Protein AF-A0A2K3K9X3-F1 (afdb_monomer_lite)

Foldseek 3Di:
DQVVVCVVVVHDEQACGYEDEPVDGSHDPRHPHYHYDLVVVVVVCVVVVLPVVDPDDDDPPVVVVDPSSVVVVVSVVVSVVVPD

Organism: Trifolium pratense (NCBI:txid57577)

Sequence (84 aa):
VSRRVAEEMDVTIGEEVGYSTRFEDCCSAKTVLKYLTADMLLREAM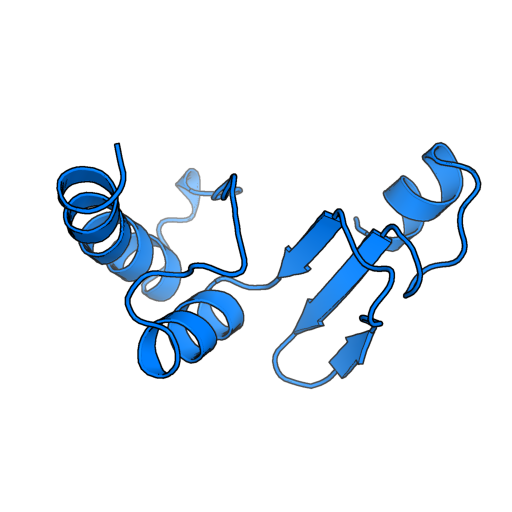TDPRLERYNVIILDDAHERTLATDVLFGFLKGVLENRP

Radius of gyration: 13.34 Å; chains: 1; bounding box: 27×27×34 Å

Structure (mmCIF, N/CA/C/O backbone):
data_AF-A0A2K3K9X3-F1
#
_entry.id   AF-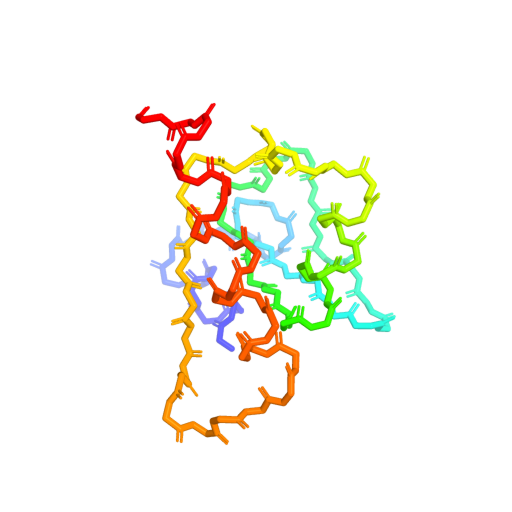A0A2K3K9X3-F1
#
loop_
_atom_site.group_PDB
_atom_site.id
_atom_site.type_symbol
_atom_site.label_atom_id
_atom_site.label_alt_id
_atom_site.label_comp_id
_atom_site.label_asym_id
_atom_site.label_entity_id
_atom_site.label_seq_id
_atom_site.pdbx_PDB_ins_code
_atom_site.Cartn_x
_atom_site.Cartn_y
_atom_site.Cartn_z
_atom_site.occupancy
_atom_site.B_iso_or_equiv
_atom_site.auth_seq_id
_atom_site.auth_comp_id
_atom_site.auth_asym_id
_atom_site.auth_atom_id
_atom_site.pdbx_PDB_model_num
ATOM 1 N N . VAL A 1 1 ? 7.148 -9.530 -7.052 1.00 92.44 1 VAL A N 1
ATOM 2 C CA . VAL A 1 1 ? 5.827 -10.128 -6.741 1.00 92.44 1 VAL A CA 1
ATOM 3 C C . VAL A 1 1 ? 4.741 -9.549 -7.638 1.00 92.44 1 VAL A C 1
ATOM 5 O O . VAL A 1 1 ? 4.206 -10.302 -8.434 1.00 92.44 1 VAL A O 1
ATOM 8 N N . SER A 1 2 ? 4.504 -8.232 -7.611 1.00 96.06 2 SER A N 1
ATOM 9 C CA . SER A 1 2 ? 3.486 -7.542 -8.433 1.00 96.06 2 SER A CA 1
ATOM 10 C C . SER A 1 2 ? 3.442 -7.951 -9.912 1.00 96.06 2 SER A C 1
ATOM 12 O O . SER A 1 2 ? 2.374 -8.273 -10.411 1.00 96.06 2 SER A O 1
ATOM 14 N N . ARG A 1 3 ? 4.591 -8.011 -10.603 1.00 97.06 3 ARG A N 1
ATOM 15 C CA . ARG A 1 3 ? 4.660 -8.442 -12.015 1.00 97.06 3 ARG A CA 1
ATOM 16 C C . ARG A 1 3 ? 4.097 -9.846 -12.244 1.00 97.06 3 ARG A C 1
ATOM 18 O O . ARG A 1 3 ? 3.303 -10.033 -13.149 1.00 97.06 3 ARG A O 1
ATOM 25 N N . ARG A 1 4 ? 4.473 -10.803 -11.394 1.00 98.25 4 ARG A N 1
ATOM 26 C CA . ARG A 1 4 ? 3.977 -12.181 -11.481 1.00 98.25 4 ARG A CA 1
ATOM 27 C C . ARG A 1 4 ? 2.466 -12.241 -11.244 1.00 98.25 4 ARG A C 1
ATOM 29 O O . ARG A 1 4 ? 1.780 -12.990 -11.915 1.00 98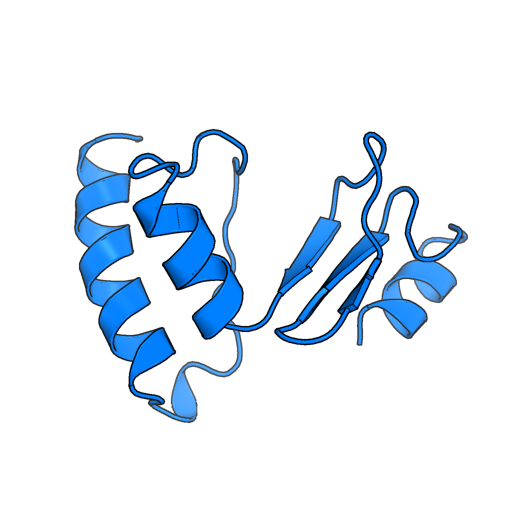.25 4 ARG A O 1
ATOM 36 N N . VAL A 1 5 ? 1.951 -11.442 -10.312 1.00 97.81 5 VAL A N 1
ATOM 37 C CA . VAL A 1 5 ? 0.507 -11.384 -10.030 1.00 97.81 5 VAL A CA 1
ATOM 38 C C . VAL A 1 5 ? -0.252 -10.756 -11.199 1.00 97.81 5 VAL A C 1
ATOM 40 O O . VAL A 1 5 ? -1.321 -11.235 -11.548 1.00 97.81 5 VAL A O 1
ATOM 43 N N . ALA A 1 6 ? 0.314 -9.732 -11.843 1.00 98.19 6 ALA A N 1
ATOM 44 C CA . ALA A 1 6 ? -0.249 -9.168 -13.068 1.00 98.19 6 ALA A CA 1
ATOM 45 C C . ALA A 1 6 ? -0.316 -10.218 -14.194 1.00 98.19 6 ALA A C 1
ATOM 47 O O . ALA A 1 6 ? -1.354 -10.362 -14.829 1.00 98.19 6 ALA A O 1
ATOM 48 N N . GLU A 1 7 ? 0.755 -11.001 -14.376 1.00 98.06 7 GLU A N 1
ATOM 49 C CA . GLU A 1 7 ? 0.797 -12.123 -15.325 1.00 98.06 7 GLU A CA 1
ATOM 50 C C . GLU A 1 7 ? -0.243 -13.208 -14.988 1.00 98.06 7 GLU A C 1
ATOM 52 O O . GLU A 1 7 ? -0.955 -13.659 -15.874 1.00 98.06 7 GLU A O 1
ATOM 57 N N . GLU A 1 8 ? -0.381 -13.599 -13.716 1.00 98.25 8 GLU A N 1
ATOM 58 C CA . GLU A 1 8 ? -1.372 -14.595 -13.265 1.00 98.25 8 GLU A CA 1
ATOM 59 C C . GLU A 1 8 ? -2.827 -14.107 -13.398 1.00 98.25 8 GLU A C 1
ATOM 61 O O . GLU A 1 8 ? -3.747 -14.923 -13.437 1.00 98.25 8 GLU A O 1
ATOM 66 N N . MET A 1 9 ? -3.039 -12.791 -13.462 1.00 97.31 9 MET A N 1
ATOM 67 C CA . MET A 1 9 ? -4.345 -12.158 -13.659 1.00 97.31 9 MET A CA 1
ATOM 68 C C . MET A 1 9 ? -4.611 -11.756 -15.119 1.00 97.31 9 MET A C 1
ATOM 70 O O . MET A 1 9 ? -5.652 -11.157 -15.382 1.00 97.31 9 MET A O 1
ATOM 74 N N . ASP A 1 10 ? -3.697 -12.059 -16.049 1.00 97.75 10 ASP A N 1
ATOM 75 C CA . ASP A 1 10 ? -3.767 -11.655 -17.461 1.00 97.75 10 ASP A CA 1
ATOM 76 C C . ASP A 1 10 ? -3.943 -10.132 -17.664 1.00 97.75 10 ASP A C 1
ATOM 78 O O . ASP A 1 10 ? -4.641 -9.680 -18.576 1.00 97.75 10 ASP A O 1
ATOM 82 N N . VAL A 1 11 ? -3.299 -9.316 -16.820 1.00 97.75 11 VAL A N 1
ATOM 83 C CA . VAL A 1 11 ? -3.344 -7.843 -16.891 1.00 97.75 11 VAL A CA 1
ATOM 84 C C . VAL A 1 11 ? -1.964 -7.226 -17.090 1.00 97.75 11 VAL A C 1
ATOM 86 O O . VAL A 1 11 ? -0.930 -7.786 -16.720 1.00 97.75 11 VAL A O 1
ATOM 89 N N . THR A 1 12 ? -1.935 -6.015 -17.643 1.00 97.44 12 THR A N 1
ATOM 90 C CA . THR A 1 12 ? -0.696 -5.244 -17.769 1.00 97.44 12 THR A CA 1
ATOM 91 C C . THR A 1 12 ? -0.274 -4.696 -16.405 1.00 97.44 12 THR A C 1
ATOM 93 O O . THR A 1 12 ? -1.062 -4.056 -15.707 1.00 97.44 12 THR A O 1
ATOM 96 N N . ILE A 1 13 ? 0.996 -4.874 -16.027 1.00 97.69 13 ILE A N 1
ATOM 97 C CA . ILE A 1 13 ? 1.545 -4.221 -14.830 1.00 97.69 13 ILE A CA 1
ATOM 98 C C . ILE A 1 13 ? 1.391 -2.694 -14.936 1.00 97.69 13 ILE A C 1
ATOM 100 O O . ILE A 1 13 ? 1.723 -2.090 -15.955 1.00 97.69 13 ILE A O 1
ATOM 104 N N . GLY A 1 14 ? 0.873 -2.076 -13.878 1.00 96.88 14 GLY A N 1
ATOM 105 C CA . GLY A 1 14 ? 0.527 -0.657 -13.827 1.00 96.88 14 GLY A CA 1
ATOM 106 C C . GLY A 1 14 ? -0.930 -0.345 -14.182 1.00 96.88 14 GLY A C 1
ATOM 107 O O . GLY A 1 14 ? -1.382 0.766 -13.901 1.00 96.88 14 GLY A O 1
ATOM 108 N N . GLU A 1 15 ? -1.689 -1.296 -14.736 1.00 97.25 15 GLU A N 1
ATOM 109 C CA . GLU A 1 15 ? -3.146 -1.187 -14.876 1.00 97.25 15 GLU A CA 1
ATOM 110 C C . GLU A 1 15 ? -3.827 -1.686 -13.598 1.00 97.25 15 GLU A C 1
ATOM 112 O O . GLU A 1 15 ? -3.710 -1.006 -12.584 1.00 97.25 15 GLU A O 1
ATOM 117 N N . GLU A 1 16 ? -4.502 -2.835 -13.596 1.00 98.12 16 GLU A N 1
ATOM 118 C CA . GLU A 1 16 ? -5.250 -3.366 -12.447 1.00 98.12 16 GLU A CA 1
ATOM 119 C C . GLU A 1 16 ? -4.334 -3.774 -11.282 1.00 98.12 16 GLU A C 1
ATOM 121 O O . GLU A 1 16 ? -4.681 -3.568 -10.114 1.00 98.12 16 GLU A O 1
ATOM 126 N N . VAL A 1 17 ? -3.145 -4.299 -11.592 1.00 98.50 17 VAL A N 1
ATOM 127 C CA . VAL A 1 17 ? -2.098 -4.629 -10.616 1.00 98.50 17 VAL A CA 1
ATOM 128 C C . VAL A 1 17 ? -0.957 -3.636 -10.772 1.00 98.50 17 VAL A C 1
ATOM 130 O O . VAL A 1 17 ? -0.384 -3.514 -11.850 1.00 98.50 17 VAL A O 1
ATOM 133 N N . GLY A 1 18 ? -0.594 -2.948 -9.695 1.00 98.19 18 GLY A N 1
ATOM 134 C CA . GLY A 1 18 ? 0.458 -1.935 -9.690 1.00 98.19 18 GLY A CA 1
ATOM 135 C C . GLY A 1 18 ? 1.392 -2.071 -8.497 1.00 98.19 18 GLY A C 1
ATOM 136 O O . GLY A 1 18 ? 1.180 -2.890 -7.595 1.00 98.19 18 GLY A O 1
ATOM 137 N N . TYR A 1 19 ? 2.449 -1.265 -8.482 1.00 97.88 19 TYR A N 1
ATOM 138 C CA . TYR A 1 19 ? 3.323 -1.175 -7.320 1.00 97.88 19 TYR A CA 1
ATOM 139 C C . TYR A 1 19 ? 3.881 0.222 -7.085 1.00 97.88 19 TYR A C 1
ATOM 141 O O . TYR A 1 19 ? 4.018 1.012 -8.012 1.00 97.88 19 TYR A O 1
ATOM 149 N N . SER A 1 20 ? 4.251 0.503 -5.838 1.00 97.31 20 SER A N 1
ATOM 150 C CA . SER A 1 20 ? 4.872 1.764 -5.450 1.00 97.31 20 SER A CA 1
ATOM 151 C C . SER A 1 20 ? 6.001 1.537 -4.455 1.00 97.31 20 SER A C 1
ATOM 153 O O . SER A 1 20 ? 5.822 0.989 -3.366 1.00 97.31 20 SER A O 1
ATOM 155 N N . THR A 1 21 ? 7.192 1.956 -4.853 1.00 96.31 21 THR A N 1
ATOM 156 C CA . THR A 1 21 ? 8.407 1.944 -4.042 1.00 96.31 21 THR A CA 1
ATOM 157 C C . THR A 1 21 ? 8.903 3.376 -3.872 1.00 96.31 21 THR A C 1
ATOM 159 O O . THR A 1 21 ? 8.388 4.311 -4.481 1.00 96.31 21 THR A O 1
ATOM 162 N N . ARG A 1 22 ? 9.962 3.567 -3.080 1.00 92.81 22 ARG A N 1
ATOM 163 C CA . ARG A 1 22 ? 10.579 4.888 -2.894 1.00 92.81 22 ARG A CA 1
ATOM 164 C C . ARG A 1 22 ? 11.006 5.565 -4.205 1.00 92.81 22 ARG A C 1
ATOM 166 O O . ARG A 1 22 ? 11.028 6.793 -4.261 1.00 92.81 22 ARG A O 1
ATOM 173 N N . PHE A 1 23 ? 11.403 4.787 -5.209 1.00 93.81 23 PHE A N 1
ATOM 174 C CA . PHE A 1 23 ? 12.035 5.299 -6.429 1.00 93.81 23 PHE A CA 1
ATOM 175 C C . PHE A 1 23 ? 11.134 5.234 -7.657 1.00 93.81 23 PHE A C 1
ATOM 177 O O . PHE A 1 23 ? 11.417 5.895 -8.651 1.00 93.81 23 PHE A O 1
ATOM 184 N N . GLU A 1 24 ? 10.069 4.442 -7.596 1.00 95.56 24 GLU A N 1
ATOM 185 C CA . GLU A 1 24 ? 9.230 4.151 -8.748 1.00 95.56 24 GLU A CA 1
ATOM 186 C C . GLU A 1 24 ? 7.787 3.937 -8.306 1.00 95.56 24 GLU A C 1
ATOM 188 O O . GLU A 1 24 ? 7.528 3.178 -7.368 1.00 95.56 24 GLU A O 1
ATOM 193 N N . ASP A 1 25 ? 6.864 4.581 -9.018 1.00 96.56 25 ASP A N 1
ATOM 194 C CA . ASP A 1 25 ? 5.429 4.365 -8.891 1.00 96.56 25 ASP A CA 1
ATOM 195 C C . ASP A 1 25 ? 4.876 3.884 -10.236 1.00 96.56 25 ASP A C 1
ATOM 197 O O . ASP A 1 25 ? 4.809 4.636 -11.206 1.00 96.56 25 ASP A O 1
ATOM 201 N N . CYS A 1 26 ? 4.519 2.604 -10.291 1.00 97.38 26 CYS A N 1
ATOM 202 C CA . CYS A 1 26 ? 3.919 1.938 -11.439 1.00 97.38 26 CYS A CA 1
ATOM 203 C C . CYS A 1 26 ? 2.456 1.625 -11.098 1.00 97.38 26 CYS A C 1
ATOM 205 O O . CYS A 1 26 ? 2.063 0.468 -10.939 1.00 97.38 26 CYS A O 1
ATOM 207 N N . CYS A 1 27 ? 1.669 2.682 -10.906 1.00 96.94 27 CYS A N 1
ATOM 208 C CA . CYS A 1 27 ? 0.232 2.620 -10.655 1.00 96.94 27 CYS A CA 1
ATOM 209 C C . CYS A 1 27 ? -0.501 3.567 -11.611 1.00 96.94 27 CYS A C 1
ATOM 211 O O . CYS A 1 27 ? 0.042 4.581 -12.051 1.00 96.94 27 CYS A O 1
ATOM 213 N N . SER A 1 28 ? -1.766 3.274 -11.883 1.00 96.69 28 SER A N 1
ATOM 214 C CA . SER A 1 28 ? -2.661 4.123 -12.666 1.00 96.69 28 SER A CA 1
ATOM 215 C C . SER A 1 28 ? -4.003 4.298 -11.956 1.00 96.69 28 SER A C 1
ATOM 217 O O . SER A 1 28 ? -4.251 3.733 -10.892 1.00 96.69 28 SER A O 1
ATOM 219 N N . ALA A 1 29 ? -4.910 5.067 -12.561 1.00 96.00 29 ALA A N 1
ATOM 220 C CA . ALA A 1 29 ? -6.282 5.186 -12.072 1.00 96.00 29 ALA A CA 1
ATOM 221 C C . ALA A 1 29 ? -7.061 3.854 -12.114 1.00 96.00 29 ALA A C 1
ATOM 223 O O . ALA A 1 29 ? -8.087 3.742 -11.450 1.00 96.00 29 ALA A O 1
ATOM 224 N N . LYS A 1 30 ? -6.587 2.857 -12.880 1.00 97.12 30 LYS A N 1
ATOM 225 C CA . LYS A 1 30 ? -7.180 1.513 -12.944 1.00 97.12 30 LYS A CA 1
ATOM 226 C C . LYS A 1 30 ? -6.668 0.574 -11.849 1.00 97.12 30 LYS A C 1
ATOM 228 O O . LYS A 1 30 ? -7.225 -0.506 -11.689 1.00 97.12 30 LYS A O 1
ATOM 233 N N . THR A 1 31 ? -5.617 0.948 -11.117 1.00 97.81 31 THR A N 1
ATOM 234 C CA . THR A 1 31 ? -4.985 0.054 -10.141 1.00 97.81 31 THR A CA 1
ATOM 235 C C . THR A 1 31 ? -5.913 -0.236 -8.977 1.00 97.81 31 THR A C 1
ATOM 237 O O . THR A 1 31 ? -6.258 0.655 -8.205 1.00 97.81 31 THR A O 1
ATOM 240 N N . VAL A 1 32 ? -6.276 -1.511 -8.849 1.00 96.75 32 VAL A N 1
ATOM 241 C CA . V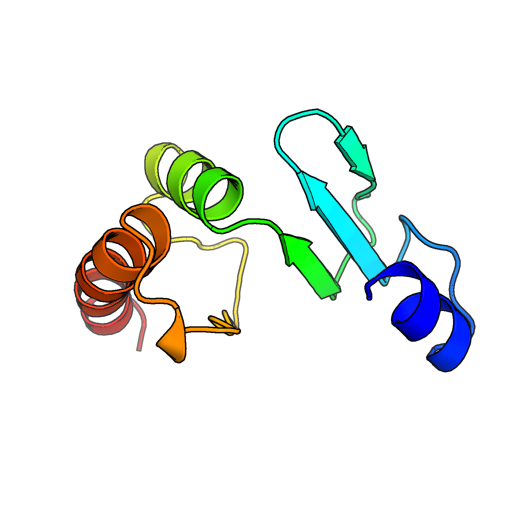AL A 1 32 ? -7.118 -2.048 -7.775 1.00 96.75 32 VAL A CA 1
ATOM 242 C C . VAL A 1 32 ? -6.299 -2.835 -6.755 1.00 96.75 32 VAL A C 1
ATOM 244 O O . VAL A 1 32 ? -6.634 -2.830 -5.574 1.00 96.75 32 VAL A O 1
ATOM 247 N N . LEU A 1 33 ? -5.198 -3.463 -7.183 1.00 97.81 33 LEU A N 1
ATOM 248 C CA . LEU A 1 33 ? -4.261 -4.173 -6.317 1.00 97.81 33 LEU A CA 1
ATOM 249 C C . LEU A 1 33 ? -2.894 -3.494 -6.374 1.00 97.81 33 LEU A C 1
ATOM 251 O O . LEU A 1 33 ? -2.182 -3.572 -7.375 1.00 97.81 33 LEU A O 1
ATOM 255 N N . LYS A 1 34 ? -2.517 -2.833 -5.280 1.00 97.88 34 LYS A N 1
ATOM 256 C CA . LYS A 1 34 ? -1.259 -2.094 -5.175 1.00 97.88 34 LYS A CA 1
ATOM 257 C C . LYS A 1 34 ? -0.299 -2.791 -4.217 1.00 97.88 34 LYS A C 1
ATOM 259 O O . LYS A 1 34 ? -0.575 -2.894 -3.027 1.00 97.88 34 LYS A O 1
ATOM 264 N N . TYR A 1 35 ? 0.857 -3.200 -4.727 1.00 98.00 35 TYR A N 1
ATOM 265 C CA . TYR A 1 35 ? 1.979 -3.652 -3.906 1.00 98.00 35 TYR A CA 1
ATOM 266 C C . TYR A 1 35 ? 2.833 -2.456 -3.509 1.00 98.00 35 TYR A C 1
ATOM 268 O O . TYR A 1 35 ? 3.348 -1.748 -4.369 1.00 98.00 35 TYR A O 1
ATOM 276 N N . LEU A 1 36 ? 3.029 -2.219 -2.222 1.00 96.50 36 LEU A N 1
ATOM 277 C CA . LEU A 1 36 ? 3.831 -1.089 -1.774 1.00 96.50 36 LEU A CA 1
ATOM 278 C C . LEU A 1 36 ? 4.731 -1.455 -0.609 1.00 96.50 36 LEU A C 1
ATOM 280 O O . LEU A 1 36 ? 4.414 -2.340 0.181 1.00 96.50 36 LEU A O 1
ATOM 284 N N . THR A 1 37 ? 5.866 -0.767 -0.512 1.00 96.12 37 THR A N 1
ATOM 285 C CA . THR A 1 37 ? 6.740 -0.911 0.652 1.00 96.12 37 THR A CA 1
ATOM 286 C C . THR A 1 37 ? 6.110 -0.234 1.868 1.00 96.12 37 THR A C 1
ATOM 288 O O . THR A 1 37 ? 5.382 0.754 1.734 1.00 96.12 37 THR A O 1
ATOM 291 N N . ALA A 1 38 ? 6.430 -0.725 3.068 1.00 95.81 38 ALA A N 1
ATOM 292 C CA . ALA A 1 38 ? 5.931 -0.162 4.323 1.00 95.81 38 ALA A CA 1
ATOM 293 C C . ALA A 1 38 ? 6.183 1.357 4.426 1.00 95.81 38 ALA A C 1
ATOM 295 O O . ALA A 1 38 ? 5.277 2.116 4.763 1.00 95.81 38 ALA A O 1
ATOM 296 N N . ASP A 1 39 ? 7.374 1.828 4.042 1.00 94.88 39 ASP A N 1
ATOM 297 C CA . ASP A 1 39 ? 7.694 3.263 4.034 1.00 94.88 39 ASP A CA 1
ATOM 298 C C . ASP A 1 39 ? 6.774 4.084 3.119 1.00 94.88 39 ASP A C 1
ATOM 300 O O . ASP A 1 39 ? 6.408 5.213 3.452 1.00 94.88 39 ASP A O 1
ATOM 304 N N . MET A 1 40 ? 6.382 3.528 1.967 1.00 96.38 40 MET A N 1
ATOM 305 C CA . MET A 1 40 ? 5.474 4.207 1.042 1.00 96.38 40 MET A CA 1
ATOM 306 C C . MET A 1 40 ? 4.061 4.283 1.615 1.00 96.38 40 MET A C 1
ATOM 308 O O . MET A 1 40 ? 3.446 5.345 1.540 1.00 96.38 40 MET A O 1
ATOM 312 N N . LEU A 1 41 ? 3.577 3.215 2.260 1.00 96.69 41 LEU A N 1
ATOM 313 C CA . LEU A 1 41 ? 2.276 3.237 2.933 1.00 96.69 41 LEU A CA 1
ATOM 314 C C . LEU A 1 41 ? 2.265 4.237 4.094 1.00 96.69 41 LEU A C 1
ATOM 316 O O . LEU A 1 41 ? 1.308 4.989 4.247 1.00 96.69 41 LEU A O 1
ATOM 320 N N . LEU A 1 42 ? 3.343 4.293 4.881 1.00 95.62 42 LEU A N 1
ATOM 321 C CA . LEU A 1 42 ? 3.467 5.248 5.980 1.00 95.62 42 LEU A CA 1
ATOM 322 C C . LEU A 1 42 ? 3.456 6.695 5.468 1.00 95.62 42 LEU A C 1
ATOM 324 O O . LEU A 1 42 ? 2.802 7.558 6.049 1.00 95.62 42 LEU A O 1
ATOM 328 N N . ARG A 1 43 ? 4.129 6.965 4.345 1.00 94.81 43 ARG A N 1
ATOM 329 C CA . ARG A 1 43 ? 4.101 8.283 3.699 1.00 94.81 43 ARG A CA 1
ATOM 330 C C . ARG A 1 43 ? 2.705 8.651 3.195 1.00 94.81 43 ARG A C 1
ATOM 332 O O . ARG A 1 43 ? 2.292 9.802 3.342 1.00 94.81 43 ARG A O 1
ATOM 339 N N . GLU A 1 44 ? 1.983 7.700 2.609 1.00 95.50 44 GLU A N 1
ATOM 340 C CA . GLU A 1 44 ? 0.589 7.917 2.215 1.00 95.50 44 GLU A CA 1
ATOM 341 C C . GLU A 1 44 ? -0.293 8.198 3.433 1.00 95.50 44 GLU A C 1
ATOM 343 O O . GLU A 1 44 ? -1.045 9.167 3.405 1.00 95.50 44 GLU A O 1
ATOM 348 N N . ALA A 1 45 ? -0.116 7.460 4.531 1.00 95.00 45 ALA A N 1
ATOM 349 C CA . ALA A 1 45 ? -0.830 7.670 5.789 1.00 95.00 45 ALA A CA 1
ATOM 350 C C . ALA A 1 45 ? -0.599 9.065 6.401 1.00 95.00 45 ALA A C 1
ATOM 352 O O . ALA A 1 45 ? -1.485 9.615 7.047 1.00 95.00 45 ALA A O 1
ATOM 353 N N . MET A 1 46 ? 0.565 9.684 6.182 1.00 93.31 46 MET A N 1
ATOM 354 C CA . MET A 1 46 ? 0.794 11.072 6.609 1.00 93.31 46 MET A CA 1
ATOM 355 C C . MET A 1 46 ? -0.052 12.089 5.825 1.00 93.31 46 MET A C 1
ATOM 357 O O . MET A 1 46 ? -0.352 13.160 6.348 1.00 93.31 46 MET A O 1
ATOM 361 N N . THR A 1 47 ? -0.404 11.776 4.575 1.00 94.62 47 THR A N 1
ATOM 362 C CA . THR A 1 47 ? -1.191 12.659 3.692 1.00 94.62 47 THR A CA 1
ATOM 363 C C . THR A 1 47 ? -2.686 12.356 3.781 1.00 94.62 47 THR A C 1
ATOM 365 O O . THR A 1 47 ? -3.503 13.271 3.778 1.00 94.62 47 THR A O 1
ATOM 368 N N . ASP A 1 48 ? -3.032 11.076 3.892 1.00 95.06 48 ASP A N 1
ATOM 369 C CA . ASP A 1 48 ? -4.377 10.547 4.097 1.00 95.06 48 ASP A CA 1
ATOM 370 C C . ASP A 1 48 ? -4.391 9.718 5.397 1.00 95.06 48 ASP A C 1
ATOM 372 O O . ASP A 1 48 ? -4.213 8.496 5.360 1.00 95.06 48 ASP A O 1
ATOM 376 N N . PRO A 1 49 ? -4.602 10.363 6.564 1.00 94.25 49 PRO A N 1
ATOM 377 C CA . PRO A 1 49 ? -4.573 9.690 7.864 1.00 94.25 49 PRO A CA 1
ATOM 378 C C . PRO A 1 49 ? -5.657 8.635 8.053 1.00 94.25 49 PRO A C 1
ATOM 380 O O . PRO A 1 49 ? -5.588 7.833 8.981 1.00 94.25 49 PRO A O 1
ATOM 383 N N . ARG A 1 50 ? -6.687 8.645 7.207 1.00 93.50 50 ARG A N 1
ATOM 384 C CA . ARG A 1 50 ? -7.747 7.646 7.241 1.00 93.50 50 ARG A CA 1
ATOM 385 C C . ARG A 1 50 ? -7.497 6.532 6.239 1.00 93.50 50 ARG A C 1
ATOM 387 O O . ARG A 1 50 ? -8.158 5.511 6.366 1.00 93.50 50 ARG A O 1
ATOM 394 N N . LEU A 1 51 ? -6.537 6.671 5.321 1.00 95.06 51 LEU A N 1
ATOM 395 C CA . LEU A 1 51 ? -6.237 5.718 4.249 1.00 95.06 51 LEU A CA 1
ATOM 396 C C . LEU A 1 51 ? -7.490 5.372 3.425 1.00 95.06 51 LEU A C 1
ATOM 398 O O . LEU A 1 51 ? -7.719 4.212 3.078 1.00 95.06 51 LEU A O 1
ATOM 402 N N . GLU A 1 52 ? -8.339 6.367 3.149 1.00 93.44 52 GLU A N 1
ATOM 403 C CA . GLU A 1 52 ? -9.666 6.205 2.528 1.00 93.44 52 GLU A CA 1
ATOM 404 C C . GLU A 1 52 ? -9.599 5.596 1.126 1.00 93.44 52 GLU A C 1
ATOM 406 O O . GLU A 1 52 ? -10.551 4.954 0.685 1.00 93.44 52 GLU A O 1
ATOM 411 N N . ARG A 1 53 ? -8.448 5.721 0.455 1.00 92.62 53 ARG A N 1
ATOM 412 C CA . ARG A 1 53 ? -8.179 5.084 -0.843 1.00 92.62 53 ARG A CA 1
ATOM 413 C C . ARG A 1 53 ? -8.152 3.555 -0.791 1.00 92.62 53 ARG A C 1
ATOM 415 O O . ARG A 1 53 ? -8.249 2.926 -1.841 1.00 92.62 53 ARG A O 1
ATOM 422 N N . TYR A 1 54 ? -8.003 2.968 0.395 1.00 95.31 54 TYR A N 1
ATOM 423 C CA . TYR A 1 54 ? -7.928 1.526 0.593 1.00 95.31 54 TYR A CA 1
ATOM 424 C C . TYR A 1 54 ? -9.132 1.027 1.390 1.00 95.3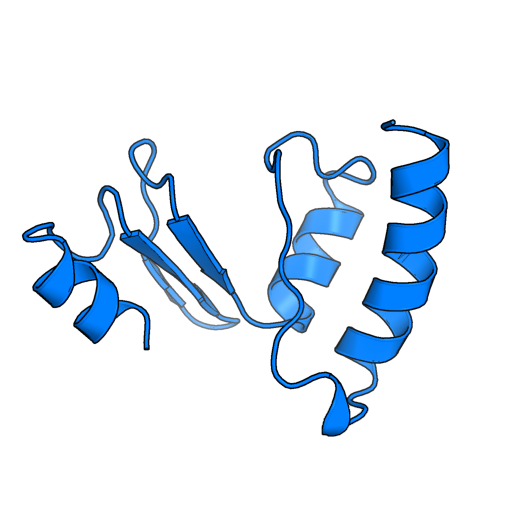1 54 TYR A C 1
ATOM 426 O O . TYR A 1 54 ? -9.459 1.547 2.463 1.00 95.31 54 TYR A O 1
ATOM 434 N N . ASN A 1 55 ? -9.771 -0.025 0.878 1.00 94.19 55 ASN A N 1
ATOM 435 C CA . ASN A 1 55 ? -10.765 -0.803 1.618 1.00 94.19 55 ASN A CA 1
ATOM 436 C C . ASN A 1 55 ? -10.110 -1.905 2.456 1.00 94.19 55 ASN A C 1
ATOM 438 O O . ASN A 1 55 ? -10.602 -2.234 3.529 1.00 94.19 55 ASN A O 1
ATOM 442 N N . VAL A 1 56 ? -9.008 -2.474 1.962 1.00 96.00 56 VAL A N 1
ATOM 443 C CA . VAL A 1 56 ? -8.269 -3.562 2.607 1.00 96.00 56 VAL A CA 1
ATOM 444 C C . VAL A 1 56 ? -6.782 -3.256 2.518 1.00 96.00 56 VAL A C 1
ATOM 446 O O . VAL A 1 56 ? -6.288 -2.861 1.463 1.00 96.00 56 VAL A O 1
ATOM 449 N N . ILE A 1 57 ? -6.074 -3.453 3.627 1.00 96.00 57 ILE A N 1
ATOM 450 C CA . ILE A 1 57 ? -4.617 -3.350 3.707 1.00 96.00 57 ILE A CA 1
ATOM 451 C C . ILE A 1 57 ? -4.101 -4.665 4.280 1.00 96.00 57 ILE A C 1
ATOM 453 O O . ILE A 1 57 ? -4.542 -5.095 5.345 1.00 96.00 57 ILE A O 1
ATOM 457 N N . ILE A 1 58 ? -3.163 -5.291 3.573 1.00 96.56 58 ILE A N 1
ATOM 458 C CA . ILE A 1 58 ? -2.467 -6.498 4.022 1.00 96.56 58 ILE A CA 1
ATOM 459 C C . ILE A 1 58 ? -1.026 -6.097 4.323 1.00 96.56 58 ILE A C 1
ATOM 461 O O . ILE A 1 58 ? -0.316 -5.629 3.434 1.00 96.56 58 ILE A O 1
ATOM 465 N N . LEU A 1 59 ? -0.610 -6.256 5.578 1.00 95.44 59 LEU A N 1
ATOM 466 C CA . LEU A 1 59 ? 0.788 -6.107 5.972 1.00 95.44 59 LEU A CA 1
ATOM 467 C C . LEU A 1 59 ? 1.465 -7.476 5.883 1.00 95.44 59 LEU A C 1
ATOM 469 O O . LEU A 1 59 ? 1.178 -8.358 6.691 1.00 95.44 59 LEU A O 1
ATOM 473 N N . ASP A 1 60 ? 2.320 -7.642 4.877 1.00 95.00 60 ASP A N 1
ATOM 474 C CA . ASP A 1 60 ? 3.099 -8.862 4.648 1.00 95.00 60 ASP A CA 1
ATOM 475 C C . ASP A 1 60 ? 4.455 -8.806 5.373 1.00 95.00 60 ASP A C 1
ATOM 477 O O . ASP A 1 60 ? 4.866 -7.748 5.853 1.00 95.00 60 ASP A O 1
ATOM 481 N N . ASP A 1 61 ? 5.128 -9.952 5.498 1.00 93.25 61 ASP A N 1
ATOM 482 C CA . ASP A 1 61 ? 6.458 -10.090 6.112 1.00 93.25 61 ASP A CA 1
ATOM 483 C C . ASP A 1 61 ? 6.582 -9.490 7.531 1.00 93.25 61 ASP A C 1
ATOM 485 O O . ASP A 1 61 ? 7.663 -9.149 8.008 1.00 93.25 61 ASP A O 1
ATOM 489 N N . ALA A 1 62 ? 5.474 -9.433 8.280 1.00 92.38 62 ALA A N 1
ATOM 490 C CA . ALA A 1 62 ? 5.422 -8.861 9.633 1.00 92.38 62 ALA A CA 1
ATOM 491 C C . ALA A 1 62 ? 6.401 -9.510 10.637 1.00 92.38 62 ALA A C 1
ATOM 493 O O . ALA A 1 62 ? 6.724 -8.931 11.677 1.00 92.38 62 ALA A O 1
ATOM 494 N N . HIS A 1 63 ? 6.888 -10.712 10.328 1.00 96.81 63 HIS A N 1
ATOM 495 C CA . HIS A 1 63 ? 7.888 -11.428 11.110 1.00 96.81 63 HIS A CA 1
ATOM 496 C C . HIS A 1 63 ? 9.281 -10.771 11.073 1.00 96.81 63 HIS A C 1
ATOM 498 O O . HIS A 1 63 ? 10.059 -10.987 12.000 1.00 96.81 63 HIS A O 1
ATOM 504 N N . GLU A 1 64 ? 9.588 -9.939 10.071 1.00 95.06 64 GLU A N 1
ATOM 505 C CA . GLU A 1 64 ? 10.869 -9.222 9.978 1.00 95.06 64 GLU A CA 1
ATOM 506 C C . GLU A 1 64 ? 10.980 -8.038 10.953 1.00 95.06 64 GLU A C 1
ATOM 508 O O . GLU A 1 64 ? 12.081 -7.546 11.198 1.00 95.06 64 GLU A O 1
ATOM 513 N N . ARG A 1 65 ? 9.859 -7.583 11.538 1.00 94.06 65 ARG A N 1
ATOM 514 C CA . ARG A 1 65 ? 9.816 -6.541 12.588 1.00 94.06 65 ARG A CA 1
ATOM 515 C C . ARG A 1 65 ? 10.592 -5.266 12.231 1.00 94.06 65 ARG A C 1
ATOM 517 O O . ARG A 1 65 ? 11.296 -4.680 13.055 1.00 94.06 65 ARG A O 1
ATOM 524 N N . THR A 1 66 ? 10.460 -4.815 10.987 1.00 95.56 66 THR A N 1
ATOM 525 C CA . THR A 1 66 ? 11.034 -3.539 10.547 1.00 95.56 66 THR A CA 1
ATOM 526 C C . THR A 1 66 ? 10.333 -2.363 11.234 1.00 95.56 66 THR A C 1
ATOM 528 O O . THR A 1 66 ? 9.132 -2.410 11.503 1.00 95.56 66 THR A O 1
ATOM 531 N N . LEU A 1 67 ? 11.067 -1.271 11.488 1.00 95.38 67 LEU A N 1
ATOM 532 C CA . LEU A 1 67 ? 10.529 -0.086 12.174 1.00 95.38 67 LEU A CA 1
ATOM 533 C C . LEU A 1 67 ? 9.271 0.467 11.487 1.00 95.38 67 LEU A C 1
ATOM 535 O O . LEU A 1 67 ? 8.293 0.781 12.160 1.00 95.38 67 LEU A O 1
ATOM 539 N N . ALA A 1 68 ? 9.286 0.571 10.154 1.00 94.19 68 ALA A N 1
ATOM 540 C CA . ALA A 1 68 ? 8.148 1.076 9.390 1.00 94.19 68 ALA A CA 1
ATOM 541 C C . ALA A 1 68 ? 6.896 0.205 9.586 1.00 94.19 68 ALA A C 1
ATOM 543 O O . ALA A 1 68 ? 5.806 0.735 9.786 1.00 94.19 68 ALA A O 1
ATOM 544 N N . THR A 1 69 ? 7.055 -1.121 9.594 1.00 94.94 69 THR A N 1
ATOM 545 C CA . THR A 1 69 ? 5.948 -2.069 9.781 1.00 94.94 69 THR A CA 1
ATOM 546 C C . THR A 1 69 ? 5.390 -2.014 11.203 1.00 94.94 69 THR A C 1
ATOM 548 O O . THR A 1 69 ? 4.175 -1.959 11.381 1.00 94.94 69 THR A O 1
ATOM 551 N N . ASP A 1 70 ? 6.252 -1.936 12.221 1.00 95.88 70 ASP A N 1
ATOM 552 C CA . ASP A 1 70 ? 5.821 -1.806 13.620 1.00 95.88 70 ASP A CA 1
ATOM 553 C C . ASP A 1 70 ? 5.059 -0.483 13.860 1.00 95.88 70 ASP A C 1
ATOM 555 O O . ASP A 1 70 ? 4.018 -0.469 14.523 1.00 95.88 70 ASP A O 1
ATOM 559 N N . VAL A 1 71 ? 5.523 0.626 13.269 1.00 95.94 71 VAL A N 1
ATOM 560 C CA . VAL A 1 71 ? 4.812 1.917 13.312 1.00 95.94 71 VAL A CA 1
ATOM 561 C C . VAL A 1 71 ? 3.462 1.825 12.596 1.00 95.94 71 VAL A C 1
ATOM 563 O O . VAL A 1 71 ? 2.461 2.311 13.127 1.00 95.94 71 VAL A O 1
ATOM 566 N N . LEU A 1 72 ? 3.404 1.174 11.429 1.00 95.75 72 LEU A N 1
ATOM 567 C CA . LEU A 1 72 ? 2.156 0.963 10.695 1.00 95.75 72 LEU A CA 1
ATOM 568 C C . LEU A 1 72 ? 1.142 0.147 11.498 1.00 95.75 72 LEU A C 1
ATOM 570 O O . LEU A 1 72 ? -0.027 0.516 11.510 1.00 95.75 72 LEU A O 1
ATOM 574 N N . PHE A 1 73 ? 1.555 -0.905 12.209 1.00 95.25 73 PHE A N 1
ATOM 575 C CA . PHE A 1 73 ? 0.644 -1.653 13.082 1.00 95.25 73 PHE A CA 1
ATOM 576 C C . PHE A 1 73 ? 0.018 -0.763 14.160 1.00 95.25 73 PHE A C 1
ATOM 578 O O . PHE A 1 73 ? -1.196 -0.809 14.374 1.00 95.25 73 PHE A O 1
ATOM 585 N N . GLY A 1 74 ? 0.827 0.075 14.818 1.00 94.69 74 GLY A N 1
ATOM 586 C CA . GLY A 1 74 ? 0.334 1.026 15.816 1.00 94.69 74 GLY A CA 1
ATOM 587 C C . GLY A 1 74 ? -0.630 2.053 15.220 1.00 94.69 74 GLY A C 1
ATOM 588 O O . GLY A 1 74 ? -1.686 2.320 15.790 1.00 94.69 74 GLY A O 1
ATOM 589 N N . PHE A 1 75 ? -0.293 2.581 14.045 1.00 94.94 75 PHE A N 1
ATOM 590 C CA . PHE A 1 75 ? -1.120 3.542 13.325 1.00 94.94 75 PHE A CA 1
ATOM 591 C C . PHE A 1 75 ? -2.456 2.937 12.866 1.00 94.94 75 PHE A C 1
ATOM 593 O O . PHE A 1 75 ? -3.520 3.482 13.164 1.00 94.94 75 PHE A O 1
ATOM 6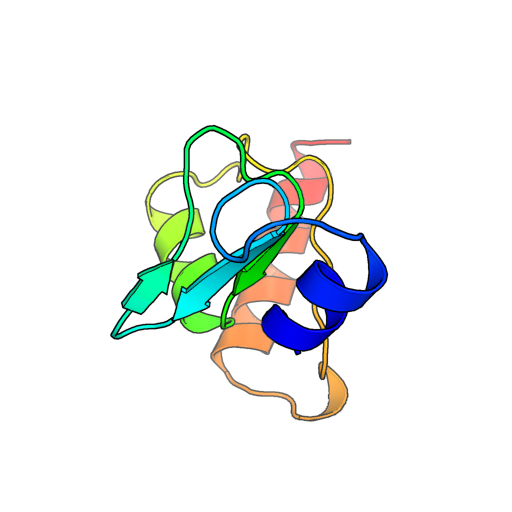00 N N . LEU A 1 76 ? -2.422 1.782 12.193 1.00 95.06 76 LEU A N 1
ATOM 601 C CA . LEU A 1 76 ? -3.610 1.114 11.658 1.00 95.06 76 LEU A CA 1
ATOM 602 C C . LEU A 1 76 ? -4.583 0.695 12.757 1.00 95.06 76 LEU A C 1
ATOM 604 O O . LEU A 1 76 ? -5.787 0.736 12.529 1.00 95.06 76 LEU A O 1
ATOM 608 N N . LYS A 1 77 ? -4.098 0.363 13.961 1.00 94.12 77 LYS A N 1
ATOM 609 C CA . LYS A 1 77 ? -4.975 0.112 15.111 1.00 94.12 77 LYS A CA 1
ATOM 610 C C . LYS A 1 77 ? -5.890 1.309 15.396 1.00 94.12 77 LYS A C 1
ATOM 612 O O . LYS A 1 77 ? -7.087 1.119 15.581 1.00 94.12 77 LYS A O 1
ATOM 617 N N . GLY A 1 78 ? -5.349 2.528 15.365 1.00 93.25 78 GLY A N 1
ATOM 618 C CA . GLY A 1 78 ? -6.144 3.750 15.517 1.00 93.25 78 GLY A CA 1
ATOM 619 C C . GLY A 1 78 ? -7.065 4.016 14.323 1.00 93.25 78 GLY A C 1
ATOM 620 O O . GLY A 1 78 ? -8.193 4.470 14.503 1.00 93.25 78 GLY A O 1
ATOM 621 N N . VAL A 1 79 ? -6.630 3.697 13.100 1.00 94.38 79 VAL A N 1
ATOM 622 C CA . VAL A 1 79 ? -7.479 3.837 11.902 1.00 94.38 79 VAL A CA 1
ATOM 623 C C . VAL A 1 79 ? -8.691 2.907 11.966 1.00 94.38 79 VAL A C 1
ATOM 625 O O . VAL A 1 79 ? -9.799 3.362 11.696 1.00 94.38 79 VAL A O 1
ATOM 628 N N . LEU A 1 80 ? -8.503 1.644 12.362 1.00 92.75 80 LEU A N 1
ATOM 629 C CA . LEU A 1 80 ? -9.570 0.641 12.469 1.00 92.75 80 LEU A CA 1
ATOM 630 C C . LEU A 1 80 ? -10.662 1.056 13.462 1.00 92.75 80 LEU A C 1
ATOM 632 O O . LEU A 1 80 ? -11.843 0.890 13.178 1.00 92.75 80 LEU A O 1
ATOM 636 N N . GLU A 1 81 ? -10.295 1.674 14.588 1.00 91.56 81 GLU A N 1
ATOM 637 C CA . GLU A 1 81 ? -11.266 2.218 15.552 1.00 91.56 81 GLU A CA 1
ATOM 638 C C . GLU A 1 81 ? -12.155 3.323 14.943 1.00 91.56 81 GLU A C 1
ATOM 640 O O . GLU A 1 81 ? -13.284 3.528 15.383 1.00 91.56 81 GLU A O 1
ATOM 645 N N . ASN A 1 82 ? -11.673 4.011 13.902 1.00 88.81 82 ASN A N 1
ATOM 646 C CA . ASN A 1 82 ? -12.359 5.116 13.221 1.00 88.81 82 ASN A CA 1
ATOM 647 C C . ASN A 1 82 ? -12.920 4.738 11.829 1.00 88.81 82 ASN A C 1
ATOM 649 O O . ASN A 1 82 ? -13.479 5.600 11.131 1.00 88.81 82 ASN A O 1
ATOM 653 N N . ARG A 1 83 ? -12.741 3.478 11.402 1.00 89.81 83 ARG A N 1
ATOM 654 C CA . ARG A 1 83 ? -13.186 2.899 10.120 1.00 89.81 83 ARG A CA 1
ATOM 655 C C . ARG A 1 83 ? -13.564 1.411 10.306 1.00 89.81 83 ARG A C 1
ATOM 657 O O . ARG A 1 83 ? -12.779 0.554 9.898 1.00 89.81 83 ARG A O 1
ATOM 664 N N . PRO A 1 84 ? -14.714 1.116 10.944 1.00 76.31 84 PRO A N 1
ATOM 665 C CA . PRO A 1 84 ? -15.189 -0.254 11.148 1.00 76.31 84 PRO A CA 1
ATOM 666 C C . PRO A 1 84 ? -15.664 -0.928 9.854 1.00 76.31 84 PRO A C 1
ATOM 668 O O . PRO A 1 84 ? -16.068 -0.205 8.912 1.00 76.31 84 PRO A O 1
#

pLDDT: mean 95.4, std 2.85, range [76.31, 98.5]

Secondary structure (DSSP, 8-state):
-HHHHHHHTT--BTTTEEEE-SS-EE--TT--EEEE-HHHHHHHHHH-TT-TT-S------GGG--HHHHHHHHHHHHHHHT--

InterPro domains:
  IPR027417 P-loop containing nucleoside triphosphate hydrolase [G3DSA:3.40.50.300] (1-84)
  IPR027417 P-loop containing nucleoside triphosphate hydrolase [SSF52540] (1-79)